Protein AF-E0M508-F1 (afdb_monomer_lite)

Radius of gyration: 18.5 Å; chains: 1; bounding box: 39×25×67 Å

Secondary structure (DSSP, 8-state):
---THHHHHHHHHHHTT---PEEEEEEEEETTTEEEEEETTEEEEEEEEP--STT---PEEEEEE--HHHHHSTT-HHHHHHHHHHHHH-GGGGGGGEESSEEE--

Structure (mmCIF, N/CA/C/O backbone):
data_AF-E0M508-F1
#
_entry.id   AF-E0M508-F1
#
loop_
_atom_site.group_PDB
_atom_site.id
_atom_site.type_symbol
_atom_site.label_atom_id
_atom_site.label_alt_id
_atom_site.label_comp_id
_atom_site.label_asym_id
_atom_site.label_entity_id
_atom_site.label_seq_id
_atom_site.pdbx_PDB_ins_code
_atom_site.Cartn_x
_atom_site.Cartn_y
_atom_site.Cartn_z
_atom_site.occupancy
_atom_site.B_iso_or_equiv
_atom_site.auth_seq_id
_atom_site.auth_comp_id
_atom_site.auth_asym_id
_atom_site.auth_atom_id
_atom_site.pdbx_PDB_model_num
ATOM 1 N N . MET A 1 1 ? 8.367 4.825 54.918 1.00 39.59 1 MET A N 1
ATOM 2 C CA . MET A 1 1 ? 7.728 5.689 53.901 1.00 39.59 1 MET A CA 1
ATOM 3 C C . MET A 1 1 ? 8.167 5.197 52.532 1.00 39.59 1 MET A C 1
ATOM 5 O O . MET A 1 1 ? 9.355 5.248 52.244 1.00 39.59 1 MET A O 1
ATOM 9 N N . LYS A 1 2 ? 7.257 4.612 51.743 1.00 41.62 2 LYS A N 1
ATOM 10 C CA . LYS A 1 2 ? 7.533 4.277 50.338 1.00 41.62 2 LYS A CA 1
ATOM 11 C C . LYS A 1 2 ? 7.397 5.576 49.537 1.00 41.62 2 LYS A C 1
ATOM 13 O O . LYS A 1 2 ? 6.385 6.251 49.679 1.00 41.62 2 LYS A O 1
ATOM 18 N N . ASN A 1 3 ? 8.432 5.946 48.785 1.00 40.91 3 ASN A N 1
ATOM 19 C CA . ASN A 1 3 ? 8.436 7.127 47.919 1.00 40.91 3 ASN A CA 1
ATOM 20 C C . ASN A 1 3 ? 7.372 6.959 46.824 1.00 40.91 3 ASN A C 1
ATOM 22 O O . ASN A 1 3 ? 7.600 6.206 45.878 1.00 40.91 3 ASN A O 1
ATOM 26 N N . LEU A 1 4 ? 6.232 7.644 46.967 1.00 45.03 4 LEU A N 1
ATOM 27 C CA . LEU A 1 4 ? 5.141 7.669 45.982 1.00 45.03 4 LEU A CA 1
ATOM 28 C C . LEU A 1 4 ? 5.506 8.442 44.696 1.00 45.03 4 LEU A C 1
ATOM 30 O O . LEU A 1 4 ? 4.811 8.315 43.694 1.00 45.03 4 LEU A O 1
ATOM 34 N N . ASP A 1 5 ? 6.612 9.189 44.686 1.00 50.31 5 ASP A N 1
ATOM 35 C CA . ASP A 1 5 ? 6.934 10.110 43.585 1.00 50.31 5 ASP A CA 1
ATOM 36 C C . ASP A 1 5 ? 7.587 9.438 42.365 1.00 50.31 5 ASP A C 1
ATOM 38 O O . ASP A 1 5 ? 7.628 10.020 41.285 1.00 50.31 5 ASP A O 1
ATOM 42 N N . LYS A 1 6 ? 8.087 8.199 42.491 1.00 49.81 6 LYS A N 1
ATOM 43 C CA . LYS A 1 6 ? 8.742 7.486 41.371 1.00 49.81 6 LYS A CA 1
ATOM 44 C C . LYS A 1 6 ? 7.789 6.668 40.500 1.00 49.81 6 LYS A C 1
ATOM 46 O O . LYS A 1 6 ? 8.146 6.326 39.377 1.00 49.81 6 LYS A O 1
ATOM 51 N N . GLU A 1 7 ? 6.608 6.333 41.008 1.00 42.66 7 GLU A N 1
ATOM 52 C CA . GLU A 1 7 ? 5.647 5.475 40.301 1.00 42.66 7 GLU A CA 1
ATOM 53 C C . GLU A 1 7 ? 4.770 6.284 39.332 1.00 42.66 7 GLU A C 1
ATOM 55 O O . GLU A 1 7 ? 4.393 5.797 38.266 1.00 42.66 7 GLU A O 1
ATOM 60 N N . ILE A 1 8 ? 4.531 7.557 39.661 1.00 47.62 8 ILE A N 1
ATOM 61 C CA . ILE A 1 8 ? 3.770 8.494 38.828 1.00 47.62 8 ILE A CA 1
ATOM 62 C C . ILE A 1 8 ? 4.569 8.866 37.572 1.00 47.62 8 ILE A C 1
ATOM 64 O O . ILE A 1 8 ? 4.002 8.958 36.486 1.00 47.62 8 ILE A O 1
ATOM 68 N N . ASP A 1 9 ? 5.892 9.005 37.689 1.00 48.34 9 ASP A N 1
ATOM 69 C CA . ASP A 1 9 ? 6.739 9.395 36.560 1.00 48.34 9 ASP A CA 1
ATOM 70 C C . ASP A 1 9 ? 6.710 8.321 35.455 1.00 48.34 9 ASP A C 1
ATOM 72 O O . ASP A 1 9 ? 6.445 8.631 34.295 1.00 48.34 9 ASP A O 1
ATOM 76 N N . TYR A 1 10 ? 6.843 7.034 35.804 1.00 47.31 10 TYR A N 1
ATOM 77 C CA . TYR A 1 10 ? 6.819 5.939 34.821 1.00 47.31 10 TYR A CA 1
ATOM 78 C C . TYR A 1 10 ? 5.482 5.805 34.076 1.00 47.31 10 TYR A C 1
ATOM 80 O O . TYR A 1 10 ? 5.488 5.603 32.862 1.00 47.31 10 TYR A O 1
ATOM 88 N N . GLN A 1 11 ? 4.343 5.971 34.756 1.00 45.06 11 GLN A N 1
ATOM 89 C CA . GLN A 1 11 ? 3.034 5.897 34.092 1.00 45.06 11 GLN A CA 1
ATOM 90 C C . GLN A 1 11 ? 2.775 7.103 33.174 1.00 45.06 11 GLN A C 1
ATOM 92 O O . GLN A 1 11 ? 2.154 6.963 32.119 1.00 45.06 11 GLN A O 1
ATOM 97 N N . VAL A 1 12 ? 3.301 8.284 33.517 1.00 47.25 12 VAL A N 1
ATOM 98 C CA . VAL A 1 12 ? 3.199 9.489 32.676 1.00 47.25 12 VAL A CA 1
ATOM 99 C C . VAL A 1 12 ? 4.151 9.426 31.469 1.00 47.25 12 VAL A C 1
ATOM 101 O O . VAL A 1 12 ? 3.804 9.933 30.398 1.00 47.25 12 VAL A O 1
ATOM 104 N N . TYR A 1 13 ? 5.313 8.768 31.584 1.00 44.94 13 TYR A N 1
ATOM 105 C CA . TYR A 1 13 ? 6.207 8.517 30.443 1.00 44.94 13 TYR A CA 1
ATOM 106 C C . TYR A 1 13 ? 5.598 7.562 29.404 1.00 44.94 13 TYR A C 1
ATOM 108 O O . TYR A 1 13 ? 5.791 7.789 28.206 1.00 44.94 13 TYR A O 1
ATOM 116 N N . ASP A 1 14 ? 4.825 6.556 29.827 1.00 43.34 14 ASP A N 1
ATOM 117 C CA . ASP A 1 14 ? 4.114 5.655 28.907 1.00 43.34 14 ASP A CA 1
ATOM 118 C C . ASP A 1 14 ? 2.917 6.343 28.228 1.00 43.34 14 ASP A C 1
ATOM 120 O O . ASP A 1 14 ? 2.719 6.211 27.019 1.00 43.34 14 ASP A O 1
ATOM 124 N N . LEU A 1 15 ? 2.172 7.184 28.956 1.00 47.66 15 LEU A N 1
ATOM 125 C CA . LEU A 1 15 ? 1.044 7.944 28.397 1.00 47.66 15 LEU A CA 1
ATOM 126 C C . LEU A 1 15 ? 1.476 9.022 27.383 1.00 47.66 15 LEU A C 1
ATOM 128 O O . LEU A 1 15 ? 0.730 9.324 26.451 1.00 47.66 15 LEU A O 1
ATOM 132 N N . LYS A 1 16 ? 2.695 9.574 27.494 1.00 46.09 16 LYS A N 1
ATOM 133 C CA . LYS A 1 16 ? 3.263 10.512 26.500 1.00 46.09 16 LYS A CA 1
ATOM 134 C C . LYS A 1 16 ? 3.784 9.828 25.227 1.00 46.09 16 LYS A C 1
ATOM 136 O O . LYS A 1 16 ? 4.072 10.515 24.248 1.00 46.09 16 LYS A O 1
ATOM 141 N N . LYS A 1 17 ? 3.880 8.494 25.215 1.00 46.72 17 LYS A N 1
ATOM 142 C CA . LYS A 1 17 ? 4.261 7.663 24.060 1.00 46.72 17 LYS A CA 1
ATOM 143 C C . LYS A 1 17 ? 3.082 6.864 23.506 1.00 46.72 17 LYS A C 1
ATOM 145 O O . LYS A 1 17 ? 3.281 5.786 22.948 1.00 46.72 17 LYS A O 1
ATOM 150 N N . GLY A 1 18 ? 1.869 7.411 23.580 1.00 46.28 18 GLY A N 1
ATOM 151 C CA . GLY A 1 18 ? 0.733 6.938 22.791 1.00 46.28 18 GLY A CA 1
ATOM 152 C C . GLY A 1 18 ? 0.997 7.086 21.287 1.00 46.28 18 GLY A C 1
ATOM 153 O O . GLY A 1 18 ? 0.407 7.934 20.627 1.00 46.28 18 GLY A O 1
ATOM 154 N N . ARG A 1 19 ? 1.911 6.283 20.729 1.00 57.09 19 ARG A N 1
ATOM 155 C CA . ARG A 1 19 ? 1.950 5.996 19.300 1.00 57.09 19 ARG A CA 1
ATOM 156 C C . ARG A 1 19 ? 0.653 5.266 19.016 1.00 57.09 19 ARG A C 1
ATOM 158 O O . ARG A 1 19 ? 0.481 4.118 19.41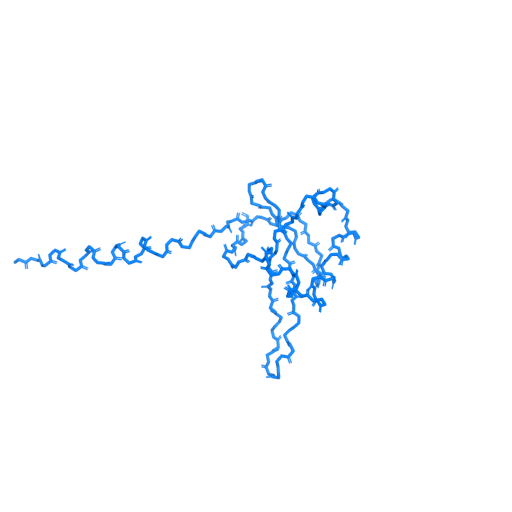8 1.00 57.09 19 ARG A O 1
ATOM 165 N N . PHE A 1 20 ? -0.276 5.967 18.384 1.00 67.88 20 PHE A N 1
ATOM 166 C CA . PHE A 1 20 ? -1.483 5.365 17.849 1.00 67.88 20 PHE A CA 1
ATOM 167 C C . PHE A 1 20 ? -1.058 4.368 16.771 1.00 67.88 20 PHE A C 1
ATOM 169 O O . PHE A 1 20 ? -0.749 4.753 15.647 1.00 67.88 20 PHE A O 1
ATOM 176 N N . ILE A 1 21 ? -0.971 3.092 17.145 1.00 83.94 21 ILE A N 1
ATOM 177 C CA . ILE A 1 21 ? -0.694 2.007 16.210 1.00 83.94 21 ILE A CA 1
ATOM 178 C C . ILE A 1 21 ? -1.994 1.705 15.474 1.00 83.94 21 ILE A C 1
ATOM 180 O O . ILE A 1 21 ? -3.002 1.366 16.092 1.00 83.94 21 ILE A O 1
ATOM 184 N N . ILE A 1 22 ? -1.963 1.815 14.152 1.00 90.31 22 ILE A N 1
ATOM 185 C CA . ILE A 1 22 ? -3.086 1.451 13.294 1.00 90.31 22 ILE A CA 1
ATOM 186 C C . ILE A 1 22 ? -3.051 -0.063 13.097 1.00 90.31 22 ILE A C 1
ATOM 188 O O . ILE A 1 22 ? -2.100 -0.595 12.527 1.00 90.31 22 ILE A O 1
ATOM 192 N N . GLU A 1 23 ? -4.083 -0.770 13.548 1.00 94.00 23 GLU A N 1
ATOM 193 C CA . GLU A 1 23 ? -4.235 -2.197 13.264 1.00 94.00 23 GLU A CA 1
ATOM 194 C C . GLU A 1 23 ? -4.959 -2.388 11.930 1.00 94.00 23 GLU A C 1
ATOM 196 O O . GLU A 1 23 ? -6.066 -1.885 11.738 1.00 94.00 23 GLU A O 1
ATOM 201 N N . ALA A 1 24 ? -4.339 -3.099 10.990 1.00 95.25 24 ALA A N 1
ATOM 202 C CA . ALA A 1 24 ? -4.887 -3.295 9.651 1.00 95.25 24 ALA A CA 1
ATOM 203 C C . ALA A 1 24 ? -4.843 -4.762 9.217 1.00 95.25 24 ALA A C 1
ATOM 205 O O . ALA A 1 24 ? -3.910 -5.493 9.538 1.00 95.25 24 ALA A O 1
ATOM 206 N N . LYS A 1 25 ? -5.839 -5.189 8.441 1.00 96.69 25 LYS A N 1
ATOM 207 C CA . LYS A 1 25 ? -5.912 -6.532 7.854 1.00 96.69 25 LYS A CA 1
ATOM 208 C C . LYS A 1 25 ? -5.514 -6.497 6.388 1.00 96.69 25 LYS A C 1
ATOM 210 O O . LYS A 1 25 ? -5.867 -5.554 5.682 1.00 96.69 25 LYS A O 1
ATOM 215 N N . ILE A 1 26 ? -4.827 -7.536 5.920 1.00 95.81 26 ILE A N 1
ATOM 216 C CA . ILE A 1 26 ? -4.571 -7.725 4.487 1.00 95.81 26 ILE A CA 1
ATOM 217 C C . ILE A 1 26 ? -5.879 -8.149 3.819 1.00 95.81 26 ILE A C 1
ATOM 219 O O . ILE A 1 26 ? -6.488 -9.138 4.218 1.00 95.81 26 ILE A O 1
ATOM 223 N N . VAL A 1 27 ? -6.296 -7.405 2.799 1.00 96.12 27 VAL A N 1
ATOM 224 C CA . VAL A 1 27 ? -7.479 -7.714 1.985 1.00 96.12 27 VAL A CA 1
ATOM 225 C C . VAL A 1 27 ? -7.078 -8.362 0.662 1.00 96.12 27 VAL A C 1
ATOM 227 O O . VAL A 1 27 ? -7.730 -9.302 0.217 1.00 96.12 27 VAL A O 1
ATOM 230 N N . LYS A 1 28 ? -6.005 -7.872 0.030 1.00 94.94 28 LYS A N 1
ATOM 231 C CA . LYS A 1 28 ? -5.441 -8.418 -1.215 1.00 94.94 28 LYS A CA 1
ATOM 232 C C . LYS A 1 28 ? -3.923 -8.316 -1.174 1.00 94.94 28 LYS A C 1
ATOM 234 O O . LYS A 1 28 ? -3.385 -7.414 -0.536 1.00 94.94 28 LYS A O 1
ATOM 239 N N . SER A 1 29 ? -3.231 -9.198 -1.879 1.00 95.31 29 SER A N 1
ATOM 240 C CA . SER A 1 29 ? -1.783 -9.109 -2.036 1.00 95.31 29 SER A CA 1
ATOM 241 C C . SER A 1 29 ? -1.335 -9.655 -3.384 1.00 95.31 29 SER A C 1
ATOM 243 O O . SER A 1 29 ? -1.981 -10.522 -3.976 1.00 95.31 29 SER A O 1
ATOM 245 N N . ARG A 1 30 ? -0.200 -9.142 -3.853 1.00 94.19 30 ARG A N 1
ATOM 246 C CA . ARG A 1 30 ? 0.565 -9.703 -4.963 1.00 94.19 30 ARG A CA 1
ATOM 247 C C . ARG A 1 30 ? 2.023 -9.748 -4.546 1.00 94.19 30 ARG A C 1
ATOM 249 O O . ARG A 1 30 ? 2.614 -8.716 -4.231 1.00 94.19 30 ARG A O 1
ATOM 256 N N . GLN A 1 31 ? 2.587 -10.951 -4.506 1.00 88.94 31 GLN A N 1
ATOM 257 C CA . GLN A 1 31 ? 3.957 -11.166 -4.054 1.00 88.94 31 GLN A CA 1
ATOM 258 C C . GLN A 1 31 ? 4.942 -10.333 -4.884 1.00 88.94 31 GLN A C 1
ATOM 260 O O . GLN A 1 31 ? 4.869 -10.326 -6.107 1.00 88.94 31 GLN A O 1
ATOM 265 N N . GLY A 1 32 ? 5.848 -9.629 -4.203 1.00 86.31 32 GLY A N 1
ATOM 266 C CA . GLY A 1 32 ? 6.820 -8.728 -4.829 1.00 86.31 32 GLY A CA 1
ATOM 267 C C . GLY A 1 32 ? 6.262 -7.352 -5.203 1.00 86.31 32 GLY A C 1
ATOM 268 O O . GLY A 1 32 ? 7.042 -6.415 -5.345 1.00 86.31 32 GLY A O 1
ATOM 269 N N . ASP A 1 33 ? 4.937 -7.195 -5.281 1.00 91.88 33 ASP A N 1
ATOM 270 C CA . ASP A 1 33 ? 4.297 -5.948 -5.690 1.00 91.88 33 ASP A CA 1
ATOM 271 C C . ASP A 1 33 ? 3.718 -5.167 -4.513 1.00 91.88 33 ASP A C 1
ATOM 273 O O . ASP A 1 33 ? 4.287 -4.141 -4.128 1.00 91.88 33 ASP A O 1
ATOM 277 N N . PHE A 1 34 ? 2.620 -5.648 -3.922 1.00 95.69 34 PHE A N 1
ATOM 278 C CA . PHE A 1 34 ? 1.905 -4.906 -2.886 1.00 95.69 34 PHE A CA 1
ATOM 279 C C . PHE A 1 34 ? 1.123 -5.781 -1.901 1.00 95.69 34 PHE A C 1
ATOM 281 O O . PHE A 1 34 ? 0.746 -6.918 -2.194 1.00 95.69 34 PHE A O 1
ATOM 288 N N . ASN A 1 35 ? 0.793 -5.178 -0.757 1.00 96.38 35 ASN A N 1
ATOM 289 C CA . ASN A 1 35 ? -0.261 -5.619 0.154 1.00 96.38 35 ASN A CA 1
ATOM 290 C C . ASN A 1 35 ? -1.315 -4.515 0.279 1.00 96.38 35 ASN A C 1
ATOM 292 O O . ASN A 1 35 ? -0.997 -3.406 0.696 1.00 96.38 35 ASN A O 1
ATOM 296 N N . LEU A 1 36 ? -2.569 -4.810 -0.050 1.00 97.56 36 LEU A N 1
ATOM 297 C CA . LEU A 1 36 ? -3.693 -3.913 0.186 1.00 97.56 36 LEU A CA 1
ATOM 298 C C . LEU A 1 36 ? -4.227 -4.172 1.592 1.00 97.56 36 LEU A C 1
ATOM 300 O O . LEU A 1 36 ? -4.659 -5.283 1.910 1.00 97.56 36 LEU A O 1
ATOM 304 N N . LEU A 1 37 ? -4.187 -3.143 2.427 1.00 97.00 37 LEU A N 1
ATOM 305 C CA . LEU A 1 37 ? -4.531 -3.199 3.838 1.00 97.00 37 LEU A CA 1
ATOM 306 C C . LEU A 1 37 ? -5.804 -2.399 4.103 1.00 97.00 37 LEU A C 1
ATOM 308 O O . LEU A 1 37 ? -6.041 -1.363 3.480 1.00 97.00 37 LEU A O 1
ATOM 312 N N . ARG A 1 38 ? -6.586 -2.844 5.083 1.00 96.25 38 ARG A N 1
ATOM 313 C CA . ARG A 1 38 ? -7.763 -2.127 5.571 1.00 96.25 38 ARG A CA 1
ATOM 314 C C . ARG A 1 38 ? -7.736 -2.008 7.088 1.00 96.25 38 ARG A C 1
ATOM 316 O O . ARG A 1 38 ? -7.548 -3.008 7.777 1.00 96.25 38 ARG A O 1
ATOM 323 N N . SER A 1 39 ? -7.973 -0.800 7.585 1.00 94.69 39 SER A N 1
ATOM 324 C CA . SER A 1 39 ? -8.225 -0.502 8.998 1.00 94.69 39 SER A CA 1
ATOM 325 C C . SER A 1 39 ? -9.483 0.353 9.068 1.00 94.69 39 SER A C 1
ATOM 327 O O . SER A 1 39 ? -9.518 1.436 8.485 1.00 94.69 39 SER A O 1
ATOM 329 N N . ASP A 1 40 ? -10.541 -0.160 9.694 1.00 90.12 40 ASP A N 1
ATOM 330 C CA . ASP A 1 40 ? -11.867 0.466 9.720 1.00 90.12 40 ASP A CA 1
ATOM 331 C C . ASP A 1 40 ? -12.364 0.894 8.316 1.00 90.12 40 ASP A C 1
ATOM 333 O O . ASP A 1 40 ? -12.652 0.055 7.447 1.00 90.12 40 ASP A O 1
ATOM 337 N N . SER A 1 41 ? -12.473 2.207 8.087 1.00 89.00 41 SER A N 1
ATOM 338 C CA . SER A 1 41 ? -12.877 2.839 6.825 1.00 89.00 41 SER A CA 1
ATOM 339 C C . SER A 1 41 ? -11.704 3.241 5.925 1.00 89.00 41 SER A C 1
ATOM 341 O O . SER A 1 41 ? -11.927 3.654 4.788 1.00 89.00 41 SER A O 1
ATOM 343 N N . LYS A 1 42 ? -10.462 3.117 6.402 1.00 95.25 42 LYS A N 1
ATOM 344 C CA . LYS A 1 42 ? -9.259 3.522 5.674 1.00 95.25 42 LYS A CA 1
ATOM 345 C C . LYS A 1 42 ? -8.617 2.346 4.955 1.00 95.25 42 LYS A C 1
ATOM 347 O O . LYS A 1 42 ? -8.582 1.218 5.454 1.00 95.25 42 LYS A O 1
ATOM 352 N N . TRP A 1 43 ? -8.060 2.656 3.792 1.00 97.56 43 TRP A N 1
ATOM 353 C CA . TRP A 1 43 ? -7.303 1.722 2.975 1.00 97.56 43 TRP A CA 1
ATOM 354 C C . TRP A 1 43 ? -5.873 2.197 2.823 1.00 97.56 43 TRP A C 1
ATOM 356 O O . TRP A 1 43 ? -5.602 3.397 2.756 1.00 97.56 43 TRP A O 1
ATOM 366 N N . PHE A 1 44 ? -4.967 1.233 2.758 1.00 97.56 44 PHE A N 1
ATOM 367 C CA . PHE A 1 44 ? -3.546 1.489 2.627 1.00 97.56 44 PHE A CA 1
ATOM 368 C C . PHE A 1 44 ? -2.931 0.513 1.637 1.00 97.56 44 PHE A C 1
ATOM 370 O O . PHE A 1 44 ? -3.396 -0.619 1.505 1.00 97.56 44 PHE A O 1
ATOM 377 N N . ILE A 1 45 ? -1.847 0.926 0.996 1.00 97.88 45 ILE A N 1
ATOM 378 C CA . ILE A 1 45 ? -1.018 0.060 0.168 1.00 97.88 45 ILE A CA 1
ATOM 379 C C . ILE A 1 45 ? 0.372 -0.056 0.788 1.00 97.88 45 ILE A C 1
ATOM 381 O O . ILE A 1 45 ? 1.059 0.937 1.023 1.00 97.88 45 ILE A O 1
ATOM 385 N N . GLY A 1 46 ? 0.760 -1.284 1.115 1.00 96.38 46 GLY A N 1
ATOM 386 C CA . GLY A 1 46 ? 2.108 -1.639 1.532 1.00 96.38 46 GLY A CA 1
ATOM 387 C C . GLY A 1 46 ? 2.951 -2.010 0.320 1.00 96.38 46 GLY A C 1
ATOM 388 O O . GLY A 1 46 ? 2.533 -2.861 -0.465 1.00 96.38 46 GLY A O 1
ATOM 389 N N . VAL A 1 47 ? 4.124 -1.397 0.183 1.00 95.38 47 VAL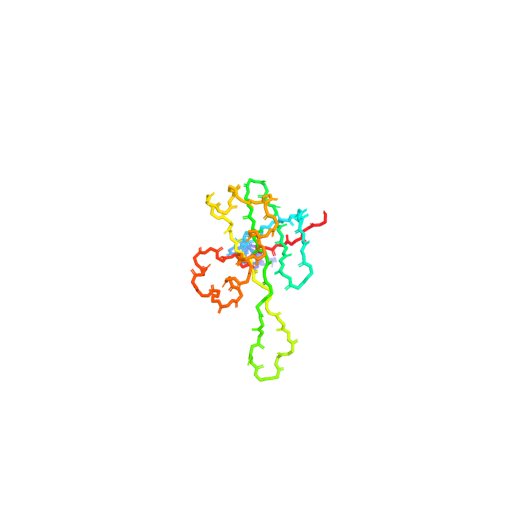 A N 1
ATOM 390 C CA . VAL A 1 47 ? 5.043 -1.573 -0.948 1.00 95.38 47 VAL A CA 1
ATOM 391 C C . VAL A 1 47 ? 6.451 -1.842 -0.421 1.00 95.38 47 VAL A C 1
ATOM 393 O O . VAL A 1 47 ? 6.916 -1.181 0.509 1.00 95.38 47 VAL A O 1
ATOM 396 N N . LEU A 1 48 ? 7.137 -2.813 -1.028 1.00 91.81 48 LEU A N 1
ATOM 397 C CA . LEU A 1 48 ? 8.559 -3.058 -0.789 1.00 91.81 48 LEU A CA 1
ATOM 398 C C . LEU A 1 48 ? 9.392 -2.099 -1.643 1.00 91.81 48 LEU A C 1
ATOM 400 O O . LEU A 1 48 ? 9.289 -2.098 -2.874 1.00 91.81 48 LEU A O 1
ATOM 404 N N . ILE A 1 49 ? 10.202 -1.284 -0.973 1.00 89.06 49 ILE A N 1
ATOM 405 C CA . ILE A 1 49 ? 11.159 -0.366 -1.582 1.00 89.06 49 ILE A CA 1
ATOM 406 C C . ILE A 1 49 ? 12.542 -1.023 -1.544 1.00 89.06 49 ILE A C 1
ATOM 408 O O . ILE A 1 49 ? 13.028 -1.316 -0.446 1.00 89.06 49 ILE A O 1
ATOM 412 N N . PRO A 1 50 ? 13.193 -1.229 -2.702 1.00 83.31 50 PRO A N 1
ATOM 413 C CA . PRO A 1 50 ? 14.547 -1.750 -2.745 1.00 83.31 50 PRO A CA 1
ATOM 414 C C . PRO A 1 50 ? 15.483 -0.843 -1.956 1.00 83.31 50 PRO A C 1
ATOM 416 O O . PRO A 1 50 ? 15.539 0.370 -2.184 1.00 83.31 50 PRO A O 1
ATOM 419 N N . ASN A 1 51 ? 16.217 -1.424 -1.014 1.00 76.31 51 ASN A N 1
ATOM 420 C CA . ASN A 1 51 ? 17.228 -0.679 -0.289 1.00 76.31 51 ASN A CA 1
ATOM 421 C C . ASN A 1 51 ? 18.536 -0.698 -1.084 1.00 76.31 51 ASN A C 1
ATOM 423 O O . ASN A 1 51 ? 19.226 -1.711 -1.136 1.00 76.31 51 ASN A O 1
ATOM 427 N N . PHE A 1 52 ? 18.887 0.427 -1.707 1.00 64.69 52 PHE A N 1
ATOM 428 C CA . PHE A 1 52 ? 20.105 0.543 -2.519 1.00 64.69 52 PHE A CA 1
ATOM 429 C C . PHE A 1 52 ? 21.375 0.825 -1.694 1.00 64.69 52 PHE A C 1
ATOM 431 O O . PHE A 1 52 ? 22.432 1.090 -2.268 1.00 64.69 52 PHE A O 1
ATOM 438 N N . TYR A 1 53 ? 21.308 0.782 -0.357 1.00 61.06 53 TYR A N 1
ATOM 439 C CA . TYR A 1 53 ? 22.496 0.949 0.477 1.00 61.06 53 TYR A CA 1
ATOM 440 C C . TYR A 1 53 ? 23.462 -0.238 0.326 1.00 61.06 53 TYR A C 1
ATOM 442 O O . TYR A 1 53 ? 23.056 -1.387 0.538 1.00 61.06 53 TYR A O 1
ATOM 450 N N . PRO A 1 54 ? 24.759 0.015 0.055 1.00 50.62 54 PRO A N 1
ATOM 451 C CA . PRO A 1 54 ? 25.771 -1.032 0.054 1.00 50.62 54 PRO A CA 1
ATOM 452 C C . PRO A 1 54 ? 25.761 -1.744 1.413 1.00 50.62 54 PRO A C 1
ATOM 454 O O . PRO A 1 54 ? 25.939 -1.100 2.447 1.00 50.62 54 PRO A O 1
ATOM 457 N N . ASN A 1 55 ? 25.556 -3.066 1.404 1.00 59.22 55 ASN A N 1
ATOM 458 C CA . ASN A 1 55 ? 25.487 -3.978 2.562 1.00 59.22 55 ASN A CA 1
ATOM 459 C C . ASN A 1 55 ? 24.127 -4.141 3.270 1.00 59.22 55 ASN A C 1
ATOM 461 O O . ASN A 1 55 ? 24.066 -4.866 4.265 1.00 59.22 55 ASN A O 1
ATOM 465 N N . SER A 1 56 ? 23.030 -3.562 2.773 1.00 61.00 56 SER A N 1
ATOM 466 C CA . SER A 1 56 ? 21.686 -3.901 3.263 1.00 61.00 56 SER A CA 1
ATOM 467 C C . SER A 1 56 ? 20.940 -4.741 2.229 1.00 61.00 56 SER A C 1
ATOM 469 O O . SER A 1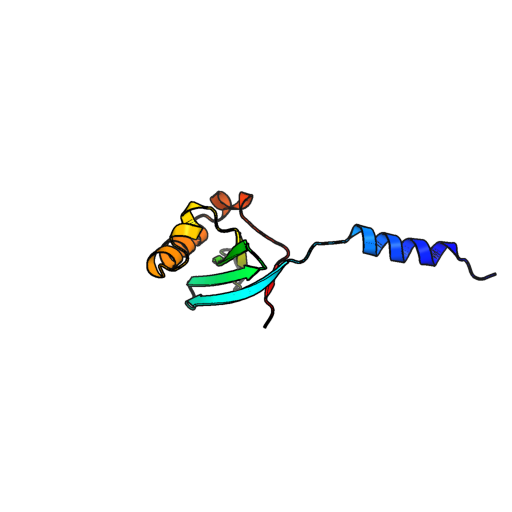 56 ? 20.480 -4.230 1.219 1.00 61.00 56 SER A O 1
ATOM 471 N N . HIS A 1 57 ? 20.814 -6.044 2.484 1.00 64.69 57 HIS A N 1
ATOM 472 C CA . HIS A 1 57 ? 20.073 -6.980 1.624 1.00 64.69 57 HIS A CA 1
ATOM 473 C C . HIS A 1 57 ? 18.561 -6.988 1.912 1.00 64.69 57 HIS A C 1
ATOM 475 O O . HIS A 1 57 ? 17.863 -7.918 1.513 1.00 64.69 57 HIS A O 1
ATOM 481 N N . PHE A 1 58 ? 18.060 -6.005 2.664 1.00 74.50 58 PHE A N 1
ATOM 482 C CA . PHE A 1 58 ? 16.680 -5.985 3.134 1.00 74.50 58 PHE A CA 1
ATOM 483 C C . PHE A 1 58 ? 15.916 -4.839 2.489 1.00 74.50 58 PHE A C 1
ATOM 485 O O . PHE A 1 58 ? 16.227 -3.670 2.725 1.00 74.50 58 PHE A O 1
ATOM 492 N N . ASP A 1 59 ? 14.888 -5.193 1.723 1.00 80.88 59 ASP A N 1
ATOM 493 C CA . ASP A 1 59 ? 13.900 -4.240 1.236 1.00 80.88 59 ASP A CA 1
ATOM 494 C C . ASP A 1 59 ? 13.190 -3.563 2.411 1.00 80.88 59 ASP A C 1
ATOM 496 O O . ASP A 1 59 ? 12.881 -4.182 3.436 1.00 80.88 59 ASP A O 1
ATOM 500 N N . ILE A 1 60 ? 12.906 -2.274 2.253 1.00 86.12 60 ILE A N 1
ATOM 501 C CA . ILE A 1 60 ? 12.182 -1.488 3.245 1.00 86.12 60 ILE A CA 1
ATOM 502 C C . ILE A 1 60 ? 10.702 -1.540 2.883 1.00 86.12 60 ILE A C 1
ATOM 504 O O . ILE A 1 60 ? 10.286 -1.037 1.842 1.00 86.12 60 ILE A O 1
ATOM 508 N N . SER A 1 61 ? 9.886 -2.117 3.761 1.00 89.00 61 SER A N 1
ATOM 509 C CA . SER A 1 61 ? 8.433 -2.030 3.628 1.00 89.00 61 SER A CA 1
ATOM 510 C C . SER A 1 61 ? 7.959 -0.641 4.047 1.00 89.00 61 SER A C 1
ATOM 512 O O . SER A 1 61 ? 8.176 -0.231 5.187 1.00 89.00 61 SER A O 1
ATOM 514 N N . LYS A 1 62 ? 7.264 0.060 3.150 1.00 93.56 62 LYS A N 1
ATOM 515 C CA . LYS A 1 62 ? 6.554 1.313 3.442 1.00 93.56 62 LYS A CA 1
ATOM 516 C C . LYS A 1 62 ? 5.065 1.143 3.196 1.00 93.56 62 LYS A C 1
ATOM 518 O O . LYS A 1 62 ? 4.662 0.326 2.372 1.00 93.56 62 LYS A O 1
ATOM 523 N N . VAL A 1 63 ? 4.250 1.902 3.919 1.00 96.06 63 VAL A N 1
ATOM 524 C CA . VAL A 1 63 ? 2.790 1.853 3.807 1.00 96.06 63 VAL A CA 1
ATOM 525 C C . VAL A 1 63 ? 2.252 3.250 3.556 1.00 96.06 63 VAL A C 1
ATOM 527 O O . VAL A 1 63 ? 2.686 4.196 4.206 1.00 96.06 63 VAL A O 1
ATOM 530 N N . PHE A 1 64 ? 1.297 3.369 2.636 1.00 96.94 64 PHE A N 1
ATOM 531 C CA . PHE A 1 64 ? 0.721 4.644 2.214 1.00 96.94 64 PHE A CA 1
ATOM 532 C C . PHE A 1 64 ? -0.804 4.598 2.278 1.00 96.94 64 PHE A C 1
ATOM 534 O O . PHE A 1 64 ? -1.398 3.597 1.881 1.00 96.94 64 PHE A O 1
ATOM 541 N N . VAL A 1 65 ? -1.446 5.665 2.755 1.00 97.25 65 VAL A N 1
ATOM 542 C CA . VAL A 1 65 ? -2.912 5.824 2.703 1.00 97.25 65 VAL A CA 1
ATOM 543 C C . VAL A 1 65 ? -3.348 5.949 1.247 1.00 97.25 65 VAL A C 1
ATOM 545 O O . VAL A 1 65 ? -2.703 6.675 0.494 1.00 97.25 65 VAL A O 1
ATOM 548 N N . LEU A 1 66 ? -4.422 5.267 0.845 1.00 97.38 66 LEU A N 1
ATOM 549 C CA . LEU A 1 66 ? -5.057 5.465 -0.463 1.00 97.38 66 LEU A CA 1
ATOM 550 C C . LEU A 1 66 ? -5.908 6.738 -0.463 1.00 97.38 66 LEU A C 1
ATOM 552 O O . LEU A 1 66 ? -6.693 6.947 0.464 1.00 97.38 66 LEU A O 1
ATOM 556 N N . ASP A 1 67 ? -5.750 7.572 -1.489 1.00 96.12 67 ASP A N 1
ATOM 557 C CA . ASP A 1 67 ? -6.581 8.764 -1.675 1.00 96.12 67 ASP A CA 1
ATOM 558 C C . ASP A 1 67 ? -7.917 8.433 -2.362 1.00 96.12 67 ASP A C 1
ATOM 560 O O . ASP A 1 67 ? -8.219 7.277 -2.661 1.00 96.12 67 ASP A O 1
ATOM 564 N N . GLU A 1 68 ? -8.751 9.448 -2.592 1.00 95.75 68 GLU A N 1
ATOM 565 C CA . GLU A 1 68 ? -10.071 9.265 -3.202 1.00 95.75 68 GLU A CA 1
ATOM 566 C C . GLU A 1 68 ? -9.996 8.622 -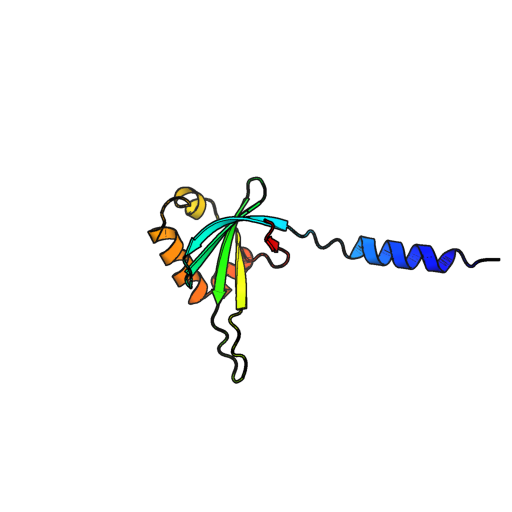4.589 1.00 95.75 68 GLU A C 1
ATOM 568 O O . GLU A 1 68 ? -10.817 7.758 -4.895 1.00 95.75 68 GLU A O 1
ATOM 573 N N . ASN A 1 69 ? -8.999 8.984 -5.402 1.00 95.81 69 ASN A N 1
ATOM 574 C CA . ASN A 1 69 ? -8.831 8.425 -6.737 1.00 95.81 69 ASN A CA 1
ATOM 575 C C . ASN A 1 69 ? -8.420 6.951 -6.659 1.00 95.81 69 ASN A C 1
ATOM 577 O O . ASN A 1 69 ? -9.034 6.098 -7.295 1.00 95.81 69 ASN A O 1
ATOM 581 N N . ASP A 1 70 ? -7.450 6.620 -5.808 1.00 96.81 70 ASP A N 1
ATOM 582 C CA . ASP A 1 70 ? -7.043 5.232 -5.585 1.00 96.81 70 ASP A CA 1
ATOM 583 C C . ASP A 1 70 ? -8.196 4.360 -5.076 1.00 96.81 70 ASP A C 1
ATOM 585 O O . ASP A 1 70 ? -8.327 3.194 -5.451 1.00 96.81 70 ASP A O 1
ATOM 589 N N . LEU A 1 71 ? -9.054 4.920 -4.219 1.00 96.25 71 LEU A N 1
ATOM 590 C CA . LEU A 1 71 ? -10.203 4.218 -3.656 1.00 96.25 71 LEU A CA 1
ATOM 591 C C . LEU A 1 71 ? -11.262 3.856 -4.703 1.00 96.25 71 LEU A C 1
ATOM 593 O O . LEU A 1 71 ? -11.951 2.849 -4.504 1.00 96.25 71 LEU A O 1
ATOM 597 N N . LEU A 1 72 ? -11.381 4.626 -5.793 1.00 97.31 72 LEU A N 1
ATOM 598 C CA . LEU A 1 72 ? -12.237 4.288 -6.940 1.00 97.31 72 LEU A CA 1
ATOM 599 C C . LEU A 1 72 ? -11.724 3.044 -7.678 1.00 97.31 72 LEU A C 1
ATOM 601 O O . LEU A 1 72 ? -12.519 2.271 -8.209 1.00 97.31 72 LEU A O 1
ATOM 605 N N . HIS A 1 73 ? -10.409 2.821 -7.650 1.00 97.12 73 HIS A N 1
ATOM 606 C CA . HIS A 1 73 ? -9.723 1.734 -8.347 1.00 97.12 73 HIS A CA 1
ATOM 607 C C . HIS A 1 73 ? -9.209 0.628 -7.412 1.00 97.12 73 HIS A C 1
ATOM 609 O O . HIS A 1 73 ? -8.493 -0.268 -7.845 1.00 97.12 73 HIS A O 1
ATOM 615 N N . ARG A 1 74 ? -9.602 0.615 -6.130 1.00 94.25 74 ARG A N 1
ATOM 616 C CA . ARG A 1 74 ? -9.127 -0.377 -5.136 1.00 94.25 74 ARG A CA 1
ATOM 617 C C . ARG A 1 74 ? -9.421 -1.838 -5.503 1.00 94.25 74 ARG A C 1
ATOM 619 O O . ARG A 1 74 ? -8.855 -2.766 -4.918 1.00 94.25 74 ARG A O 1
ATOM 626 N N . ASP A 1 75 ? -10.388 -2.050 -6.393 1.00 95.44 75 ASP A N 1
ATOM 627 C CA . ASP A 1 75 ? -10.783 -3.371 -6.864 1.00 95.44 75 ASP A CA 1
ATOM 628 C C . ASP A 1 75 ? -10.132 -3.767 -8.195 1.00 95.44 75 ASP A C 1
ATOM 630 O O . ASP A 1 75 ? -10.143 -4.950 -8.533 1.00 95.44 75 ASP A O 1
ATOM 634 N N . ASP A 1 76 ? -9.476 -2.819 -8.867 1.00 96.94 76 ASP A N 1
ATOM 635 C CA . ASP A 1 76 ? -8.689 -3.019 -10.079 1.00 96.94 76 ASP A CA 1
ATOM 636 C C . ASP A 1 76 ? -7.260 -3.452 -9.717 1.00 96.94 76 ASP A C 1
ATOM 638 O O . ASP A 1 76 ? -6.475 -2.721 -9.110 1.00 96.94 76 ASP A O 1
ATOM 642 N N . PHE A 1 77 ? -6.923 -4.689 -10.066 1.00 95.56 77 PHE A N 1
ATOM 643 C CA . PHE A 1 77 ? -5.640 -5.277 -9.709 1.00 95.56 77 PHE A CA 1
ATOM 644 C C . PHE A 1 77 ? -4.476 -4.681 -10.509 1.00 95.56 77 PHE A C 1
ATOM 646 O O . PHE A 1 77 ? -3.400 -4.478 -9.947 1.00 95.56 77 PHE A O 1
ATOM 653 N N . ASP A 1 78 ? -4.694 -4.366 -11.786 1.00 97.12 78 ASP A N 1
ATOM 654 C CA . ASP A 1 78 ? -3.666 -3.803 -12.664 1.00 97.12 78 ASP A CA 1
ATOM 655 C C . ASP A 1 78 ? -3.344 -2.364 -12.259 1.00 97.12 78 ASP A C 1
ATOM 657 O O . ASP A 1 78 ? -2.170 -1.978 -12.205 1.00 97.12 78 ASP A O 1
ATOM 661 N N . TYR A 1 79 ? -4.365 -1.606 -11.847 1.00 98.06 79 TYR A N 1
ATOM 662 C CA . TYR A 1 79 ? -4.173 -0.300 -11.225 1.00 98.06 79 TYR A CA 1
ATOM 663 C C . TYR A 1 79 ? -3.274 -0.383 -9.986 1.00 98.06 79 TYR A C 1
ATOM 665 O O . TYR A 1 79 ? -2.284 0.342 -9.890 1.00 98.06 79 TYR A O 1
ATOM 673 N N . LEU A 1 80 ? -3.575 -1.291 -9.050 1.00 97.94 80 LEU A N 1
ATOM 674 C CA . LEU A 1 80 ? -2.808 -1.426 -7.805 1.00 97.94 80 LEU A CA 1
ATOM 675 C C . LEU A 1 80 ? -1.345 -1.821 -8.051 1.00 97.94 80 LEU A C 1
ATOM 677 O O . LEU A 1 80 ? -0.453 -1.342 -7.349 1.00 97.94 80 LEU A O 1
ATOM 681 N N . ILE A 1 81 ? -1.080 -2.648 -9.065 1.00 97.31 81 ILE A N 1
ATOM 682 C CA . ILE A 1 81 ? 0.286 -2.995 -9.490 1.00 97.31 81 ILE A CA 1
ATOM 683 C C . ILE A 1 81 ? 1.010 -1.760 -10.021 1.00 97.31 81 ILE A C 1
ATOM 685 O O . ILE A 1 81 ? 2.145 -1.491 -9.625 1.00 97.31 81 ILE A O 1
ATOM 689 N N . SER A 1 82 ? 0.352 -0.993 -10.892 1.00 97.56 82 SER A N 1
ATOM 690 C CA . SER A 1 82 ? 0.914 0.235 -11.458 1.00 97.56 82 SER A CA 1
ATOM 691 C C . SER A 1 82 ? 1.187 1.289 -10.379 1.00 97.56 82 SER A C 1
ATOM 693 O O . SER A 1 82 ? 2.248 1.924 -10.378 1.00 97.56 82 SER A O 1
ATOM 695 N N . LEU A 1 83 ? 0.275 1.433 -9.414 1.00 97.44 83 LEU A N 1
ATOM 696 C CA . LEU A 1 83 ? 0.437 2.317 -8.263 1.00 97.44 83 LEU A CA 1
ATOM 697 C C . LEU A 1 83 ? 1.648 1.897 -7.422 1.00 97.44 83 LEU A C 1
ATOM 699 O O . LEU A 1 83 ? 2.520 2.721 -7.147 1.00 97.44 83 LEU A O 1
ATOM 703 N N . ALA A 1 84 ? 1.761 0.612 -7.077 1.00 96.75 84 ALA A N 1
ATOM 704 C CA . ALA A 1 84 ? 2.898 0.089 -6.322 1.00 96.75 84 ALA A CA 1
ATOM 705 C C . ALA A 1 84 ? 4.231 0.277 -7.063 1.00 96.75 84 ALA A C 1
ATOM 707 O O . ALA A 1 84 ? 5.228 0.662 -6.453 1.00 96.75 84 ALA A O 1
ATOM 708 N N . GLY A 1 85 ? 4.252 0.062 -8.382 1.00 95.81 85 GLY A N 1
ATOM 709 C CA . GLY A 1 85 ? 5.422 0.319 -9.223 1.00 95.81 85 GLY A CA 1
ATOM 710 C C . GLY A 1 85 ? 5.837 1.792 -9.227 1.00 95.81 85 GLY A C 1
ATOM 711 O O . GLY A 1 85 ? 7.024 2.100 -9.101 1.00 95.81 85 GLY A O 1
ATOM 712 N N . THR A 1 86 ? 4.863 2.701 -9.307 1.00 96.00 86 THR A N 1
ATOM 713 C CA . THR A 1 86 ? 5.091 4.154 -9.252 1.00 96.00 86 THR A CA 1
ATOM 714 C C . THR A 1 86 ? 5.658 4.574 -7.898 1.00 96.00 86 THR A C 1
ATOM 716 O O . THR A 1 86 ? 6.698 5.230 -7.852 1.00 96.00 86 THR A O 1
ATOM 719 N N . ILE A 1 87 ? 5.040 4.121 -6.802 1.00 95.50 87 ILE A N 1
ATOM 720 C CA . ILE A 1 87 ? 5.520 4.359 -5.434 1.00 95.50 87 ILE A CA 1
ATOM 721 C C . ILE A 1 87 ? 6.939 3.814 -5.263 1.00 95.50 87 ILE A C 1
ATOM 723 O O . ILE A 1 87 ? 7.800 4.492 -4.719 1.00 95.50 87 ILE A O 1
ATOM 727 N N . ARG A 1 88 ? 7.224 2.600 -5.744 1.00 92.62 88 ARG A N 1
ATOM 728 C CA . ARG A 1 88 ? 8.555 1.992 -5.615 1.00 92.62 88 ARG A CA 1
ATOM 729 C C . ARG A 1 88 ? 9.644 2.813 -6.299 1.00 92.62 88 ARG A C 1
ATOM 731 O O . ARG A 1 88 ? 10.757 2.897 -5.784 1.00 92.62 88 ARG A O 1
ATOM 738 N N . LYS A 1 89 ? 9.327 3.385 -7.460 1.00 92.12 89 LYS A N 1
ATOM 739 C CA . LYS A 1 89 ? 10.259 4.188 -8.253 1.00 92.12 89 LYS A CA 1
ATOM 740 C C . LYS A 1 89 ? 10.589 5.522 -7.581 1.00 92.12 89 LYS A C 1
ATOM 742 O O . LYS A 1 89 ? 11.736 5.949 -7.656 1.00 92.12 89 LYS A O 1
ATOM 747 N N . ASP A 1 90 ? 9.606 6.158 -6.946 1.00 91.19 90 ASP A N 1
ATOM 748 C CA . ASP A 1 90 ? 9.765 7.456 -6.285 1.00 91.19 90 ASP A CA 1
ATOM 749 C C . ASP A 1 90 ? 8.791 7.600 -5.105 1.00 91.19 90 ASP A C 1
ATOM 751 O O . ASP A 1 90 ? 7.762 8.272 -5.179 1.00 91.19 90 ASP A O 1
ATOM 755 N N . TRP A 1 91 ? 9.110 6.933 -3.995 1.00 91.62 91 TRP A N 1
ATOM 756 C CA . TRP A 1 91 ? 8.251 6.927 -2.806 1.00 91.62 91 TRP A CA 1
ATOM 757 C C . TRP A 1 91 ? 8.254 8.274 -2.081 1.00 91.62 91 TRP A C 1
ATOM 759 O O . TRP A 1 91 ? 7.338 8.565 -1.313 1.00 91.62 91 TRP A O 1
ATOM 769 N N . THR A 1 92 ? 9.277 9.101 -2.310 1.00 91.19 92 THR A N 1
ATOM 770 C CA . THR A 1 92 ? 9.401 10.425 -1.698 1.00 91.19 92 THR A CA 1
ATOM 771 C C . THR A 1 92 ? 8.271 11.360 -2.118 1.00 91.19 92 THR A C 1
ATOM 773 O O . THR A 1 92 ? 7.797 12.132 -1.286 1.00 91.19 92 THR A O 1
ATOM 776 N N . ASN A 1 93 ? 7.747 11.210 -3.338 1.00 94.19 93 ASN A N 1
ATOM 777 C CA . ASN A 1 93 ? 6.563 11.945 -3.799 1.00 94.19 93 ASN A CA 1
ATOM 778 C C . ASN A 1 93 ? 5.255 11.526 -3.108 1.00 94.19 93 ASN A C 1
ATOM 780 O O . ASN A 1 93 ? 4.255 12.214 -3.261 1.00 94.19 93 ASN A O 1
ATOM 784 N N . PHE A 1 94 ? 5.259 10.426 -2.352 1.00 94.56 94 PHE A N 1
ATOM 785 C CA . PHE A 1 94 ? 4.110 9.931 -1.587 1.00 94.56 94 PHE A CA 1
ATOM 786 C C . PHE A 1 94 ? 4.310 10.099 -0.071 1.00 94.56 94 PHE A C 1
ATOM 788 O O . PHE A 1 94 ? 3.596 9.489 0.725 1.00 94.56 94 PHE A O 1
ATOM 795 N N . CYS A 1 95 ? 5.316 10.869 0.364 1.00 9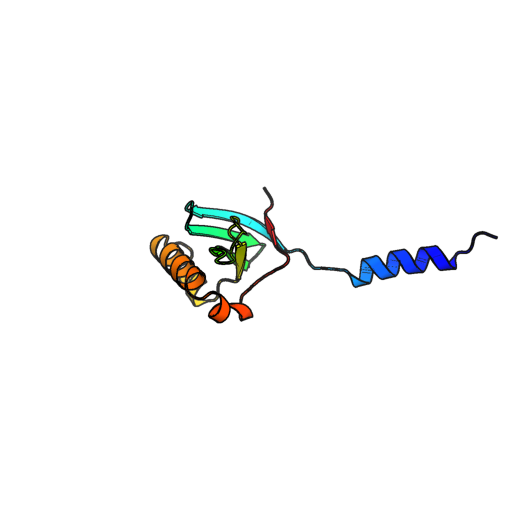2.00 95 CYS A N 1
ATOM 796 C CA . CYS A 1 95 ? 5.683 10.972 1.780 1.00 92.00 95 CYS A CA 1
ATOM 797 C C . CYS A 1 95 ? 4.583 11.582 2.664 1.00 92.00 95 CYS A C 1
ATOM 799 O O . CYS A 1 95 ? 4.487 11.238 3.841 1.00 92.00 95 CYS A O 1
ATOM 801 N N . ASP A 1 96 ? 3.732 12.436 2.099 1.00 95.19 96 ASP A N 1
ATOM 802 C CA . ASP A 1 96 ? 2.546 13.018 2.733 1.00 95.19 96 ASP A CA 1
ATOM 803 C C . ASP A 1 96 ? 1.462 11.969 3.031 1.00 95.19 96 ASP A C 1
ATOM 805 O O . ASP A 1 96 ? 0.659 12.134 3.951 1.00 95.19 96 ASP A O 1
ATOM 809 N N . ARG A 1 97 ? 1.482 10.859 2.289 1.00 95.38 97 ARG A N 1
ATOM 810 C CA . ARG A 1 97 ? 0.581 9.715 2.443 1.00 95.38 97 ARG A CA 1
ATOM 811 C C . ARG A 1 97 ? 1.191 8.576 3.267 1.00 95.38 97 ARG A C 1
ATOM 813 O O . ARG A 1 97 ? 0.482 7.613 3.561 1.00 95.38 97 ARG A O 1
ATOM 820 N N . GLU A 1 98 ? 2.476 8.641 3.628 1.00 95.62 98 GLU A N 1
ATOM 821 C CA . GLU A 1 98 ? 3.185 7.565 4.338 1.00 95.62 98 GLU A CA 1
ATOM 822 C C . GLU A 1 98 ? 2.696 7.405 5.790 1.00 95.62 98 GLU A C 1
ATOM 824 O O . GLU A 1 98 ? 2.579 8.362 6.555 1.00 95.62 98 GLU A O 1
ATOM 829 N N . VAL A 1 99 ? 2.486 6.155 6.207 1.00 93.19 99 VAL A N 1
ATOM 830 C CA . VAL A 1 99 ? 2.106 5.764 7.568 1.00 93.19 99 VAL A CA 1
ATOM 831 C C . VAL A 1 99 ? 3.194 4.881 8.166 1.00 93.19 99 VAL A C 1
ATOM 833 O O . VAL A 1 99 ? 3.523 3.828 7.623 1.00 93.19 99 VAL A O 1
ATOM 836 N N . LYS A 1 100 ? 3.739 5.297 9.315 1.00 88.88 100 LYS A N 1
ATOM 837 C CA . LYS A 1 100 ? 4.862 4.608 9.978 1.00 88.88 100 LYS A CA 1
ATOM 838 C C . LYS 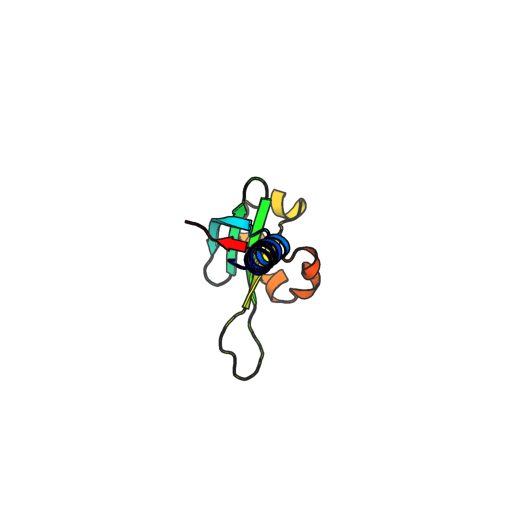A 1 100 ? 4.421 3.575 11.012 1.00 88.88 100 LYS A C 1
ATOM 840 O O . LYS A 1 100 ? 5.004 2.500 11.089 1.00 88.88 100 LYS A O 1
ATOM 845 N N . ASP A 1 101 ? 3.394 3.891 11.796 1.00 88.62 101 ASP A N 1
ATOM 846 C CA . ASP A 1 101 ? 2.952 3.071 12.927 1.00 88.62 101 ASP A CA 1
ATOM 847 C C . ASP A 1 101 ? 1.729 2.224 12.538 1.00 88.62 101 ASP A C 1
ATOM 849 O O . ASP A 1 101 ? 0.617 2.437 13.021 1.00 88.62 101 ASP A O 1
ATOM 853 N N . ILE A 1 102 ? 1.928 1.264 11.629 1.00 89.94 102 ILE A N 1
ATOM 854 C CA . ILE A 1 102 ? 0.898 0.300 11.219 1.00 89.94 102 ILE A CA 1
ATOM 855 C C . ILE A 1 102 ? 1.306 -1.127 11.589 1.00 89.94 102 ILE A C 1
ATOM 857 O O . ILE A 1 102 ? 2.430 -1.565 11.349 1.00 89.94 102 ILE A O 1
ATOM 861 N N . LYS A 1 103 ? 0.368 -1.869 12.172 1.00 90.38 103 LYS A N 1
ATOM 862 C CA . LYS A 1 103 ? 0.523 -3.265 12.569 1.00 90.38 103 LYS A CA 1
ATOM 863 C C . LYS A 1 103 ? -0.457 -4.111 11.773 1.00 90.38 103 LYS A C 1
ATOM 865 O O . LYS A 1 103 ? -1.671 -3.948 11.884 1.00 90.38 103 LYS A O 1
ATOM 870 N N . VAL A 1 104 ? 0.073 -5.041 10.985 1.00 89.69 104 VAL A N 1
ATOM 871 C CA . VAL A 1 104 ? -0.762 -6.014 10.279 1.00 89.69 104 VAL A CA 1
ATOM 872 C C . VAL A 1 104 ? -1.248 -7.068 11.273 1.00 89.69 104 VAL A C 1
ATOM 874 O O . VAL A 1 104 ? -0.440 -7.720 11.935 1.00 89.69 104 VAL A O 1
ATOM 877 N N . VAL A 1 105 ? -2.564 -7.230 11.380 1.00 91.44 105 VAL A N 1
ATOM 878 C CA . VAL A 1 105 ? -3.220 -8.218 12.246 1.00 91.44 105 VAL A CA 1
ATOM 879 C C . VAL A 1 105 ? -3.876 -9.315 11.406 1.00 91.44 105 VAL A C 1
ATOM 881 O O . VAL A 1 105 ? -4.284 -9.074 10.267 1.00 91.44 105 VAL A O 1
ATOM 884 N N . LYS A 1 106 ? -3.925 -10.533 11.958 1.00 75.00 106 LYS A N 1
ATOM 885 C CA . LYS A 1 106 ? -4.584 -11.693 11.338 1.00 75.00 106 LYS A CA 1
ATOM 886 C C . LYS A 1 106 ? -6.090 -11.678 11.595 1.00 75.00 106 LYS A C 1
ATOM 888 O O . LYS A 1 106 ? -6.506 -11.199 12.672 1.00 75.00 106 LYS A O 1
#

Sequence (106 aa):
MKNLDKEIDYQVYDLKKGRFIIEAKIVKSRQGDFNLLRSDSKWFIGVLIPNFYPNSHFDISKVFVLDENDLLHRDDFDYLISLAGTIRKDWTNFCDREVKDIKVVK

pLDDT: mean 82.63, std 19.38, range [39.59, 98.06]

Foldseek 3Di:
DPPPPPVVVVVVVVVVPPPPAQEWEFPDDDPQFWTWIDGPPWIKIWEFADDPDPPDPGTDIWIFTDDPVVVVCVVPPVVSRVVSVVCNVPVVVRPVGTDDRYDYDD